Protein AF-A0A3M7GPZ9-F1 (afdb_monomer_lite)

Radius of gyration: 35.63 Å; chains: 1; bounding box: 73×108×66 Å

Organism: Hortaea werneckii (NCBI:txid91943)

Structure (mmCIF, N/CA/C/O backbone):
data_AF-A0A3M7GPZ9-F1
#
_entry.id   AF-A0A3M7GPZ9-F1
#
loop_
_atom_site.group_PDB
_atom_site.id
_atom_site.type_symbol
_atom_site.label_atom_id
_atom_site.label_alt_id
_atom_site.label_comp_id
_atom_site.label_asym_id
_atom_site.label_entity_id
_atom_site.label_seq_id
_atom_site.pdbx_PDB_ins_code
_atom_site.Cartn_x
_atom_site.Cartn_y
_atom_site.Cartn_z
_atom_site.occupancy
_atom_site.B_iso_or_equiv
_atom_site.auth_seq_id
_atom_site.auth_comp_id
_atom_site.auth_asym_id
_atom_site.auth_atom_id
_atom_site.pdbx_PDB_model_num
ATOM 1 N N . MET A 1 1 ? 39.546 91.205 -29.212 1.00 40.09 1 MET A N 1
ATOM 2 C CA . MET A 1 1 ? 39.670 90.979 -27.757 1.00 40.09 1 MET A CA 1
ATOM 3 C C . MET A 1 1 ? 39.085 89.599 -27.458 1.00 40.09 1 MET A C 1
ATOM 5 O O . MET A 1 1 ? 37.918 89.381 -27.736 1.00 40.09 1 MET A O 1
ATOM 9 N N . PHE A 1 2 ? 39.930 88.638 -27.075 1.00 45.97 2 PHE A N 1
ATOM 10 C CA . PHE A 1 2 ? 39.598 87.232 -26.750 1.00 45.97 2 PHE A CA 1
ATOM 11 C C . PHE A 1 2 ? 38.843 87.147 -25.393 1.00 45.97 2 PHE A C 1
ATOM 13 O O . PHE A 1 2 ? 39.008 88.087 -24.617 1.00 45.97 2 PHE A O 1
ATOM 20 N N . PRO A 1 3 ? 38.063 86.081 -25.060 1.00 50.47 3 PRO A N 1
ATOM 21 C CA . PRO A 1 3 ? 38.615 84.722 -24.970 1.00 50.47 3 PRO A CA 1
ATOM 22 C C . PRO A 1 3 ? 37.722 83.524 -25.366 1.00 50.47 3 PRO A C 1
ATOM 24 O O . PRO A 1 3 ? 36.614 83.318 -24.889 1.00 50.47 3 PRO A O 1
ATOM 27 N N . LYS A 1 4 ? 38.318 82.670 -26.208 1.00 51.00 4 LYS A N 1
ATOM 28 C CA . LYS A 1 4 ? 38.572 81.228 -26.011 1.00 51.00 4 LYS A CA 1
ATOM 29 C C . LYS A 1 4 ? 37.648 80.500 -25.012 1.00 51.00 4 LYS A C 1
ATOM 31 O O . LYS A 1 4 ? 37.929 80.451 -23.817 1.00 51.00 4 LYS A O 1
ATOM 36 N N . GLN A 1 5 ? 36.594 79.861 -25.522 1.00 53.72 5 GLN A N 1
ATOM 37 C CA . GLN A 1 5 ? 35.804 78.884 -24.765 1.00 53.72 5 GLN A CA 1
ATOM 38 C C . GLN A 1 5 ? 36.574 77.553 -24.674 1.00 53.72 5 GLN A C 1
ATOM 40 O O . GLN A 1 5 ? 37.075 77.043 -25.676 1.00 53.72 5 GLN A O 1
ATOM 45 N N . ARG A 1 6 ? 36.718 77.019 -23.455 1.00 49.41 6 ARG A N 1
ATOM 46 C CA . ARG A 1 6 ? 37.292 75.692 -23.175 1.00 49.41 6 ARG A CA 1
ATOM 47 C C . ARG A 1 6 ? 36.249 74.603 -23.475 1.00 49.41 6 ARG A C 1
ATOM 49 O O . ARG A 1 6 ? 35.090 74.816 -23.130 1.00 49.41 6 ARG A O 1
ATOM 56 N N . PRO A 1 7 ? 36.626 73.439 -24.034 1.00 55.28 7 PRO A N 1
ATOM 57 C CA . PRO A 1 7 ? 35.716 72.302 -24.127 1.00 55.28 7 PRO A CA 1
ATOM 58 C C . PRO A 1 7 ? 35.449 71.715 -22.731 1.00 55.28 7 PRO A C 1
ATOM 60 O O . PRO A 1 7 ? 36.373 71.482 -21.951 1.00 55.28 7 PRO A O 1
ATOM 63 N N . THR A 1 8 ? 34.175 71.501 -22.410 1.00 59.84 8 THR A N 1
ATOM 64 C CA . THR A 1 8 ? 33.705 70.793 -21.212 1.00 59.84 8 THR A CA 1
ATOM 65 C C . THR A 1 8 ? 33.902 69.275 -21.350 1.00 59.84 8 THR A C 1
ATOM 67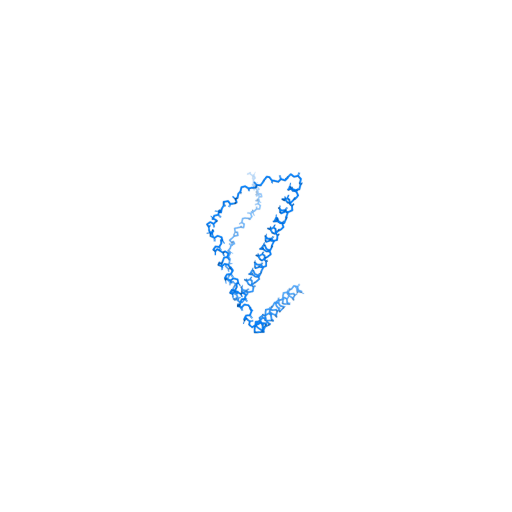 O O . THR A 1 8 ? 33.761 68.752 -22.457 1.00 59.84 8 THR A O 1
ATOM 70 N N . PRO A 1 9 ? 34.192 68.543 -20.257 1.00 50.97 9 PRO A N 1
ATOM 71 C CA . PRO A 1 9 ? 34.356 67.091 -20.291 1.00 50.97 9 PRO A CA 1
ATOM 72 C C . PRO A 1 9 ? 33.013 66.372 -20.500 1.00 50.97 9 PRO A C 1
ATOM 74 O O . PRO A 1 9 ? 32.030 66.661 -19.820 1.00 50.97 9 PRO A O 1
ATOM 77 N N . GLN A 1 10 ? 32.982 65.423 -21.440 1.00 62.56 10 GLN A N 1
ATOM 78 C CA . GLN A 1 10 ? 31.876 64.480 -21.627 1.00 62.56 10 GLN A CA 1
ATOM 79 C C . GLN A 1 10 ? 31.902 63.422 -20.507 1.00 62.56 10 GLN A C 1
ATOM 81 O O . GLN A 1 10 ? 32.976 62.879 -20.234 1.00 62.56 10 GLN A O 1
ATOM 86 N N . PRO A 1 11 ? 30.769 63.084 -19.867 1.00 60.34 11 PRO A N 1
ATOM 87 C CA . PRO A 1 11 ? 30.678 61.885 -19.040 1.00 60.34 11 PRO A CA 1
ATOM 88 C C . PRO A 1 11 ? 30.650 60.622 -19.928 1.00 60.34 11 PRO A C 1
ATOM 90 O O . PRO A 1 11 ? 30.106 60.669 -21.034 1.00 60.34 11 PRO A O 1
ATOM 93 N N . PRO A 1 12 ? 31.228 59.491 -19.479 1.00 54.16 12 PRO A N 1
ATOM 94 C CA . PRO A 1 12 ? 31.288 58.263 -20.264 1.00 54.16 12 PRO A CA 1
ATOM 95 C C . PRO A 1 12 ? 29.884 57.739 -20.580 1.00 54.16 12 PRO A C 1
ATOM 97 O O . PRO A 1 12 ? 29.020 57.660 -19.704 1.00 54.16 12 PRO A O 1
ATOM 100 N N . ALA A 1 13 ? 29.681 57.365 -21.845 1.00 46.31 13 ALA A N 1
ATOM 101 C CA . ALA A 1 13 ? 28.490 56.688 -22.328 1.00 46.31 13 ALA A CA 1
ATOM 102 C C . ALA A 1 13 ? 28.263 55.404 -21.515 1.00 46.31 13 ALA A C 1
ATOM 104 O O . ALA A 1 13 ? 28.964 54.406 -21.681 1.00 46.31 13 ALA A O 1
ATOM 105 N N . MET A 1 14 ? 27.287 55.447 -20.612 1.00 40.97 14 MET A N 1
ATOM 106 C CA . MET A 1 14 ? 26.751 54.264 -19.951 1.00 40.97 14 MET A CA 1
ATOM 107 C C . MET A 1 14 ? 26.139 53.368 -21.027 1.00 40.97 14 MET A C 1
ATOM 109 O O . MET A 1 14 ? 25.143 53.719 -21.661 1.00 40.97 14 MET A O 1
ATOM 113 N N . GLY A 1 15 ? 26.790 52.229 -21.256 1.00 48.34 15 GLY A N 1
ATOM 114 C CA . GLY A 1 15 ? 26.357 51.208 -22.190 1.00 48.34 15 GLY A CA 1
ATOM 115 C C . GLY A 1 15 ? 24.982 50.668 -21.819 1.00 48.34 15 GLY A C 1
ATOM 116 O O . GLY A 1 15 ? 24.824 49.966 -20.825 1.00 48.34 15 GLY A O 1
ATOM 117 N N . PHE A 1 16 ? 23.999 50.936 -22.673 1.00 38.78 16 PHE A N 1
ATOM 118 C CA . PHE A 1 16 ? 22.821 50.090 -22.783 1.00 38.78 16 PHE A CA 1
ATOM 119 C C . PHE A 1 16 ? 23.147 48.976 -23.773 1.00 38.78 16 PHE A C 1
ATOM 121 O O . PHE A 1 16 ? 22.951 49.093 -24.980 1.00 38.78 16 PHE A O 1
ATOM 128 N N . THR A 1 17 ? 23.692 47.886 -23.236 1.00 50.44 17 THR A N 1
ATOM 129 C CA . THR A 1 17 ? 23.703 46.588 -23.906 1.00 50.44 17 THR A CA 1
ATOM 130 C C . THR A 1 17 ? 22.251 46.154 -24.091 1.00 50.44 17 THR A C 1
ATOM 132 O O . THR A 1 17 ? 21.598 45.642 -23.184 1.00 50.44 17 THR A O 1
ATOM 135 N N . THR A 1 18 ? 21.686 46.428 -25.265 1.00 46.38 18 THR A N 1
ATOM 136 C CA . THR A 1 18 ? 20.465 45.751 -25.696 1.00 46.38 18 THR A CA 1
ATOM 137 C C . THR A 1 18 ? 20.886 44.352 -26.119 1.00 46.38 18 THR A C 1
ATOM 139 O O . THR A 1 18 ? 21.160 44.081 -27.285 1.00 46.38 18 THR A O 1
ATOM 142 N N . GLY A 1 19 ? 21.023 43.471 -25.130 1.00 40.66 19 GLY A N 1
ATOM 143 C CA . GLY A 1 19 ? 21.140 42.044 -25.360 1.00 40.66 19 GLY A CA 1
ATOM 144 C C . GLY A 1 19 ? 19.857 41.560 -26.020 1.00 40.66 19 GLY A C 1
ATOM 145 O O . GLY A 1 19 ? 18.887 41.239 -25.340 1.00 40.66 19 GLY A O 1
ATOM 146 N N . LEU A 1 20 ? 19.856 41.484 -27.351 1.00 42.25 20 LEU A N 1
ATOM 147 C CA . LEU A 1 20 ? 19.036 40.514 -28.062 1.00 42.25 20 LEU A CA 1
ATOM 148 C C . LEU A 1 20 ? 19.572 39.132 -27.680 1.00 42.25 20 LEU A C 1
ATOM 150 O O . LEU A 1 20 ? 20.373 38.525 -28.386 1.00 42.25 20 LEU A O 1
ATOM 154 N N . VAL A 1 21 ? 19.150 38.654 -26.509 1.00 43.22 21 VAL A N 1
ATOM 155 C CA . VAL A 1 21 ? 19.202 37.237 -26.174 1.00 43.22 21 VAL A CA 1
ATOM 156 C C . VAL A 1 21 ? 18.194 36.577 -27.098 1.00 43.22 21 VAL A C 1
ATOM 158 O O . VAL A 1 21 ? 16.999 36.528 -26.830 1.00 43.22 21 VAL A O 1
ATOM 161 N N . CYS A 1 22 ? 18.694 36.134 -28.242 1.00 39.38 22 CYS A N 1
ATOM 162 C CA . CYS A 1 22 ? 18.067 35.097 -29.028 1.00 39.38 22 CYS A CA 1
ATOM 163 C C . CYS A 1 22 ? 18.096 33.836 -28.146 1.00 39.38 22 CYS A C 1
ATOM 165 O O . CYS A 1 22 ? 19.198 33.361 -27.853 1.00 39.38 22 CYS A O 1
ATOM 167 N N . PRO A 1 23 ? 16.971 33.268 -27.672 1.00 47.84 23 PRO A N 1
ATOM 168 C CA . PRO A 1 23 ? 17.003 31.881 -27.261 1.00 47.84 23 PRO A CA 1
ATOM 169 C C . PRO A 1 23 ? 17.108 31.078 -28.555 1.00 47.84 23 PRO A C 1
ATOM 171 O O . PRO A 1 23 ? 16.106 30.727 -29.180 1.00 47.84 23 PRO A O 1
ATOM 174 N N . THR A 1 24 ? 18.345 30.845 -28.992 1.00 48.28 24 THR A N 1
ATOM 175 C CA . THR A 1 24 ? 18.655 29.829 -29.987 1.00 48.28 24 THR A CA 1
ATOM 176 C C . THR A 1 24 ? 17.990 28.556 -29.502 1.00 48.28 24 THR A C 1
ATOM 178 O O . THR A 1 24 ? 18.307 28.031 -28.432 1.00 48.28 24 THR A O 1
ATOM 181 N N . GLN A 1 25 ? 16.990 28.134 -30.264 1.00 45.06 25 GLN A N 1
ATOM 182 C CA . GLN A 1 25 ? 16.262 26.904 -30.053 1.00 45.06 25 GLN A CA 1
ATOM 183 C C . GLN A 1 25 ? 17.275 25.787 -29.820 1.00 45.06 25 GLN A C 1
ATOM 185 O O . GLN A 1 25 ? 18.133 25.530 -30.667 1.00 45.06 25 GLN A O 1
ATOM 190 N N . TYR A 1 26 ? 17.168 25.130 -28.666 1.00 44.12 26 TYR A N 1
ATOM 191 C CA . TYR A 1 26 ? 17.891 23.908 -28.353 1.00 44.12 26 TYR A CA 1
ATOM 192 C C . TYR A 1 26 ? 17.326 22.791 -29.239 1.00 44.12 26 TYR A C 1
ATOM 194 O O . TYR A 1 26 ? 16.558 21.939 -28.809 1.00 44.12 26 TYR A O 1
ATOM 202 N N . THR A 1 27 ? 17.674 22.826 -30.522 1.00 51.69 27 THR A N 1
ATOM 203 C CA . THR A 1 27 ? 17.480 21.728 -31.471 1.00 51.69 27 THR A CA 1
ATOM 204 C C . THR A 1 27 ? 18.706 20.822 -31.400 1.00 51.69 27 THR A C 1
ATOM 206 O O . THR A 1 27 ? 19.373 20.521 -32.380 1.00 51.69 27 THR A O 1
ATOM 209 N N . GLY A 1 28 ? 19.030 20.392 -30.180 1.00 41.50 28 GLY A N 1
ATOM 210 C CA . GLY A 1 28 ? 19.953 19.295 -29.956 1.00 41.50 28 GLY A CA 1
ATOM 211 C C . GLY A 1 28 ? 19.178 18.003 -30.128 1.00 41.50 28 GLY A C 1
ATOM 212 O O . GLY A 1 28 ? 18.438 17.614 -29.231 1.00 41.50 28 GLY A O 1
ATOM 213 N N . SER A 1 29 ? 19.327 17.376 -31.294 1.00 51.06 29 SER A N 1
ATOM 214 C CA . SER A 1 29 ? 18.906 16.009 -31.605 1.00 51.06 29 SER A CA 1
ATOM 215 C C . SER A 1 29 ? 19.358 15.045 -30.500 1.00 51.06 29 SER A C 1
ATOM 217 O O . SER A 1 29 ? 20.445 14.465 -30.559 1.00 51.06 29 SER A O 1
ATOM 219 N N . THR A 1 30 ? 18.537 14.866 -29.467 1.00 47.28 30 THR A N 1
ATOM 220 C CA . THR A 1 30 ? 18.769 13.850 -28.451 1.00 47.28 30 THR A CA 1
ATOM 221 C C . THR A 1 30 ? 18.225 12.539 -28.980 1.00 47.28 30 THR A C 1
ATOM 223 O O . THR A 1 30 ? 17.026 12.294 -29.070 1.00 47.28 30 THR A O 1
ATOM 226 N N . HIS A 1 31 ? 19.177 11.702 -29.375 1.00 50.31 31 HIS A N 1
ATOM 227 C CA . HIS A 1 31 ? 19.113 10.251 -29.360 1.00 50.31 31 HIS A CA 1
ATOM 228 C C . HIS A 1 31 ? 17.945 9.753 -28.481 1.00 50.31 31 HIS A C 1
ATOM 230 O O . HIS A 1 31 ? 18.011 9.799 -27.250 1.00 50.31 31 HIS A O 1
ATOM 236 N N . THR A 1 32 ? 16.870 9.287 -29.120 1.00 54.62 32 THR A N 1
ATOM 237 C CA . THR A 1 32 ? 15.607 8.818 -28.510 1.00 54.62 32 THR A CA 1
ATOM 238 C C . THR A 1 32 ? 15.803 7.791 -27.386 1.00 54.62 32 THR A C 1
ATOM 240 O O . THR A 1 32 ? 14.954 7.640 -26.511 1.00 54.62 32 THR A O 1
ATOM 243 N N . ASN A 1 33 ? 16.967 7.143 -27.344 1.00 52.72 33 ASN A N 1
ATOM 244 C CA . ASN A 1 33 ? 17.375 6.203 -26.304 1.00 52.72 33 ASN A CA 1
ATOM 245 C C . ASN A 1 33 ? 17.576 6.839 -24.909 1.00 52.72 33 ASN A C 1
ATOM 247 O O . ASN A 1 33 ? 17.416 6.151 -23.904 1.00 52.72 33 ASN A O 1
ATOM 251 N N . GLY A 1 34 ? 17.909 8.134 -24.813 1.00 53.06 34 GLY A N 1
ATOM 252 C CA . GLY A 1 34 ? 18.130 8.809 -23.522 1.00 53.06 34 GLY A CA 1
ATOM 253 C C . GLY A 1 34 ? 16.839 9.102 -22.747 1.00 53.06 34 GLY A C 1
ATOM 254 O O . GLY A 1 34 ? 16.818 9.017 -21.519 1.00 53.06 34 GLY A O 1
ATOM 255 N N . ALA A 1 35 ? 15.745 9.379 -23.462 1.00 57.66 35 ALA A N 1
ATOM 256 C CA . ALA A 1 35 ? 14.445 9.668 -22.859 1.00 57.66 35 ALA A CA 1
ATOM 257 C C . ALA A 1 35 ? 13.854 8.441 -22.144 1.00 57.66 35 ALA A C 1
ATOM 259 O O . ALA A 1 35 ? 13.270 8.572 -21.073 1.00 57.66 35 ALA A O 1
ATOM 260 N N . ILE A 1 36 ? 14.066 7.233 -22.679 1.00 59.59 36 ILE A N 1
ATOM 261 C CA . ILE A 1 36 ? 13.553 5.989 -22.081 1.00 59.59 36 ILE A CA 1
ATOM 262 C C . ILE A 1 36 ? 14.198 5.720 -20.710 1.00 59.59 36 ILE A C 1
ATOM 264 O O . ILE A 1 36 ? 13.502 5.319 -19.780 1.00 59.59 36 ILE A O 1
ATOM 268 N N . ILE A 1 37 ? 15.498 5.995 -20.539 1.00 61.75 37 ILE A N 1
ATOM 269 C CA . ILE A 1 37 ? 16.201 5.795 -19.256 1.00 61.75 37 ILE A CA 1
ATOM 270 C C . ILE A 1 37 ? 15.712 6.800 -18.200 1.00 61.75 37 ILE A C 1
ATOM 272 O O . ILE A 1 37 ? 15.499 6.433 -17.045 1.00 61.75 37 ILE A O 1
ATOM 276 N N . GLN A 1 38 ? 15.473 8.055 -18.591 1.00 65.56 38 GLN A N 1
ATOM 277 C CA . GLN A 1 38 ? 14.958 9.086 -17.682 1.00 65.56 38 GLN A CA 1
ATOM 278 C C . GLN A 1 38 ? 13.511 8.804 -17.252 1.00 65.56 38 GLN A C 1
ATOM 280 O O . GLN A 1 38 ? 13.178 8.909 -16.071 1.00 65.56 38 GLN A O 1
ATOM 285 N N . LEU A 1 39 ? 12.666 8.367 -18.189 1.00 77.44 39 LEU A N 1
ATOM 286 C CA . LEU A 1 39 ? 11.294 7.948 -17.896 1.00 77.44 39 LEU A CA 1
ATOM 287 C C . LEU A 1 39 ? 11.257 6.659 -17.051 1.00 77.44 39 LEU A C 1
ATOM 289 O O . LEU A 1 39 ? 10.418 6.527 -16.158 1.00 77.44 39 LEU A O 1
ATOM 293 N N . GLY A 1 40 ? 12.198 5.734 -17.261 1.00 79.19 40 GLY A N 1
ATOM 294 C CA . GLY A 1 40 ? 12.360 4.530 -16.439 1.00 79.19 40 GLY A CA 1
ATOM 295 C C . GLY A 1 40 ? 12.723 4.841 -14.982 1.00 79.19 40 GLY A C 1
ATOM 296 O O . GLY A 1 40 ? 12.123 4.294 -14.059 1.00 79.19 40 GLY A O 1
ATOM 297 N N . GLY A 1 41 ? 13.647 5.780 -14.752 1.00 84.50 41 GLY A N 1
ATOM 298 C CA . GLY A 1 41 ? 14.006 6.223 -13.400 1.00 84.50 41 GLY A CA 1
ATOM 299 C C . GLY A 1 41 ? 12.852 6.918 -12.667 1.00 84.50 41 GLY A C 1
ATOM 300 O O . GLY A 1 41 ? 12.612 6.659 -11.484 1.00 84.50 41 GLY A O 1
ATOM 301 N N . PHE A 1 42 ? 12.087 7.754 -13.376 1.00 85.88 42 PHE A N 1
ATOM 302 C CA . PHE A 1 42 ? 10.924 8.446 -12.815 1.00 85.88 42 PHE A CA 1
ATOM 303 C C . PHE A 1 42 ? 9.784 7.484 -12.450 1.00 85.88 42 PHE A C 1
ATOM 305 O O . PHE A 1 42 ? 9.196 7.596 -11.375 1.00 85.88 42 PHE A O 1
ATOM 312 N N . THR A 1 43 ? 9.481 6.509 -13.310 1.00 88.00 43 THR A N 1
ATOM 313 C CA . THR A 1 43 ? 8.434 5.509 -13.036 1.00 88.00 43 THR A CA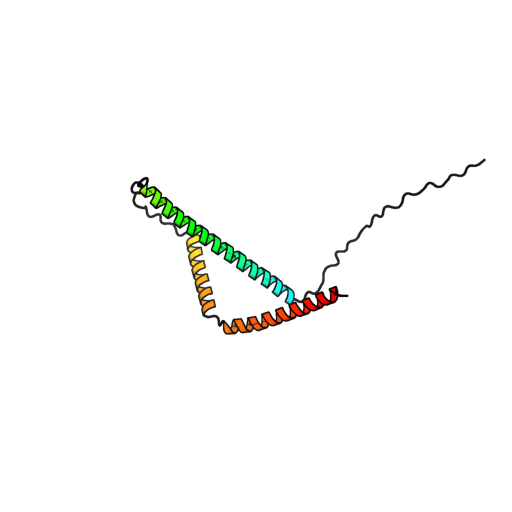 1
ATOM 314 C C . THR A 1 43 ? 8.808 4.587 -11.876 1.00 88.00 43 THR A C 1
ATOM 316 O O . THR A 1 43 ? 7.965 4.336 -11.017 1.00 88.00 43 THR A O 1
ATOM 319 N N . LEU A 1 44 ? 10.071 4.154 -11.778 1.00 79.94 44 LEU A N 1
ATOM 320 C CA . LEU A 1 44 ? 10.550 3.332 -10.662 1.00 79.94 44 LEU A CA 1
ATOM 321 C C . LEU A 1 44 ? 10.480 4.076 -9.321 1.00 79.94 44 LEU A C 1
ATOM 323 O O . LEU A 1 44 ? 9.966 3.543 -8.340 1.00 79.94 44 LEU A O 1
ATOM 327 N N . THR A 1 45 ? 10.968 5.316 -9.271 1.00 89.06 45 THR A N 1
ATOM 328 C CA . THR A 1 45 ? 10.915 6.127 -8.045 1.00 89.06 45 THR A CA 1
ATOM 329 C C . THR A 1 45 ? 9.476 6.455 -7.652 1.00 89.06 45 THR A C 1
ATOM 331 O O . THR A 1 45 ? 9.122 6.315 -6.482 1.00 89.06 45 THR A O 1
ATOM 334 N N . SER A 1 46 ? 8.617 6.777 -8.623 1.00 81.56 46 SER A N 1
ATOM 335 C CA . SER A 1 46 ? 7.180 6.972 -8.392 1.00 81.56 46 SER A CA 1
ATOM 336 C C . SER A 1 46 ? 6.516 5.712 -7.831 1.00 81.56 46 SER A C 1
ATOM 338 O O . SER A 1 46 ? 5.754 5.806 -6.871 1.00 81.56 46 SER A O 1
ATOM 340 N N . ALA A 1 47 ? 6.842 4.529 -8.364 1.00 84.38 47 ALA A N 1
ATOM 341 C CA . ALA A 1 47 ? 6.323 3.257 -7.868 1.00 84.38 47 ALA A CA 1
ATOM 342 C C . ALA A 1 47 ? 6.765 2.977 -6.423 1.00 84.38 47 ALA A C 1
ATOM 344 O O . ALA A 1 47 ? 5.940 2.587 -5.601 1.00 84.38 47 ALA A O 1
ATOM 345 N N . ILE A 1 48 ? 8.036 3.225 -6.086 1.00 90.56 48 ILE A N 1
ATOM 346 C CA . ILE A 1 48 ? 8.559 3.043 -4.722 1.00 90.56 48 ILE A CA 1
ATOM 347 C C . ILE A 1 48 ? 7.870 3.994 -3.737 1.00 90.56 48 ILE A C 1
ATOM 349 O O . ILE A 1 48 ? 7.429 3.559 -2.672 1.00 90.56 48 ILE A O 1
ATOM 353 N N . VAL A 1 49 ? 7.747 5.280 -4.081 1.00 90.31 49 VAL A N 1
ATOM 354 C CA . VAL A 1 49 ? 7.074 6.278 -3.232 1.00 90.31 49 VAL A CA 1
ATOM 355 C C . VAL A 1 49 ? 5.611 5.900 -3.021 1.00 90.31 49 VAL A C 1
ATOM 357 O O . VAL A 1 49 ? 5.131 5.905 -1.887 1.00 90.31 49 VAL A O 1
ATOM 360 N N . TYR A 1 50 ? 4.926 5.518 -4.098 1.00 89.69 50 TYR A N 1
ATOM 361 C CA . TYR A 1 50 ? 3.543 5.068 -4.047 1.00 89.69 50 TYR A CA 1
ATOM 362 C C . TYR A 1 50 ? 3.375 3.857 -3.121 1.00 89.69 50 TYR A C 1
ATOM 364 O O . TYR A 1 50 ? 2.533 3.872 -2.222 1.00 89.69 50 TYR A O 1
ATOM 372 N N . PHE A 1 51 ? 4.223 2.838 -3.279 1.00 86.81 51 PHE A N 1
ATOM 373 C CA . PHE A 1 51 ? 4.149 1.620 -2.474 1.00 86.81 51 PHE A CA 1
ATOM 374 C C . PHE A 1 51 ? 4.470 1.881 -0.997 1.00 86.81 51 PHE A C 1
ATOM 376 O O . PHE A 1 51 ? 3.813 1.345 -0.106 1.00 86.81 51 PHE A O 1
ATOM 383 N N . SER A 1 52 ? 5.454 2.743 -0.729 1.00 85.38 52 SER A N 1
ATOM 384 C CA . SER A 1 52 ? 5.822 3.155 0.627 1.00 85.38 52 SER A CA 1
ATOM 385 C C . SER A 1 52 ? 4.662 3.860 1.335 1.00 85.38 52 SER A C 1
ATOM 387 O O . SER A 1 52 ? 4.328 3.526 2.476 1.00 85.38 52 SER A O 1
ATOM 389 N N . LEU A 1 53 ? 3.993 4.787 0.642 1.00 85.00 53 LEU A N 1
ATOM 390 C CA . LEU A 1 53 ? 2.848 5.508 1.190 1.00 85.00 53 LEU A CA 1
ATOM 391 C C . LEU A 1 53 ? 1.680 4.561 1.500 1.00 85.00 53 LEU A C 1
ATOM 393 O O . LEU A 1 53 ? 1.104 4.619 2.588 1.00 85.00 53 LEU A O 1
ATOM 397 N N . GLU A 1 54 ? 1.367 3.650 0.581 1.00 84.81 54 GLU A N 1
ATOM 398 C CA . GLU A 1 54 ? 0.298 2.663 0.752 1.00 84.81 54 GLU A CA 1
ATOM 399 C C . GLU A 1 54 ? 0.564 1.726 1.943 1.00 84.81 54 GLU A C 1
ATOM 401 O O . GLU A 1 54 ? -0.311 1.496 2.778 1.00 84.81 54 GLU A O 1
ATOM 406 N N . LEU A 1 55 ? 1.794 1.231 2.102 1.00 85.31 55 LEU A N 1
ATOM 407 C CA . LEU A 1 55 ? 2.154 0.416 3.266 1.00 85.31 55 LEU A CA 1
ATOM 408 C C . LEU A 1 55 ? 2.045 1.205 4.576 1.00 85.31 55 LEU A C 1
ATOM 410 O O . LEU A 1 55 ? 1.559 0.682 5.584 1.00 85.31 55 LEU A O 1
ATOM 414 N N . HIS A 1 56 ? 2.468 2.471 4.572 1.00 82.62 56 HIS A N 1
ATOM 415 C CA . HIS A 1 56 ? 2.420 3.309 5.764 1.00 82.62 56 HIS A CA 1
ATOM 416 C C . HIS A 1 56 ? 0.981 3.591 6.215 1.00 82.62 56 HIS A C 1
ATOM 418 O O . HIS A 1 56 ? 0.688 3.536 7.413 1.00 82.62 56 HIS A O 1
ATOM 424 N N . THR A 1 57 ? 0.064 3.847 5.276 1.00 83.56 57 THR A N 1
ATOM 425 C CA . THR A 1 57 ? -1.354 4.079 5.597 1.00 83.56 57 THR A CA 1
ATOM 426 C C . THR A 1 57 ? -2.002 2.834 6.194 1.00 83.56 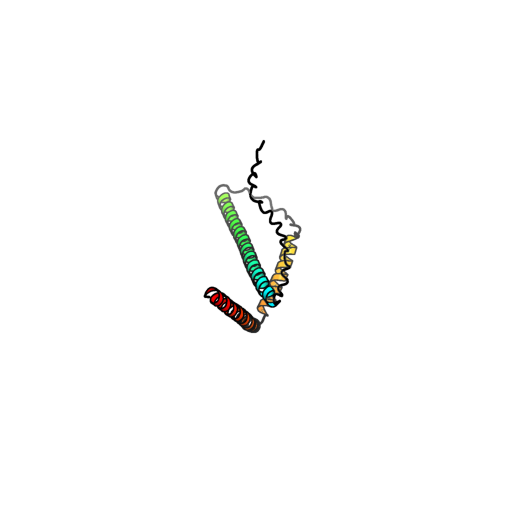57 THR A C 1
ATOM 428 O O . THR A 1 57 ? -2.636 2.929 7.250 1.00 83.56 57 THR A O 1
ATOM 431 N N . ARG A 1 58 ? -1.761 1.653 5.608 1.00 77.19 58 ARG A N 1
ATOM 432 C CA . ARG A 1 58 ? -2.243 0.371 6.148 1.00 77.19 58 ARG A CA 1
ATOM 433 C C . ARG A 1 58 ? -1.751 0.142 7.574 1.00 77.19 58 ARG A C 1
ATOM 435 O O . ARG A 1 58 ? -2.549 -0.180 8.454 1.00 77.19 58 ARG A O 1
ATOM 442 N N . ASN A 1 59 ? -0.465 0.378 7.834 1.00 80.00 59 ASN A N 1
ATOM 443 C CA . ASN A 1 59 ? 0.109 0.172 9.163 1.00 80.00 59 ASN A CA 1
ATOM 444 C C . ASN A 1 59 ? -0.518 1.105 10.220 1.00 80.00 59 ASN A C 1
ATOM 446 O O . ASN A 1 59 ? -0.852 0.660 11.319 1.00 80.00 59 ASN A O 1
ATOM 450 N N . ARG A 1 60 ? -0.770 2.380 9.879 1.00 83.56 60 ARG A N 1
ATOM 451 C CA . ARG A 1 60 ? -1.448 3.320 10.793 1.00 83.56 60 ARG A CA 1
ATOM 452 C C . ARG A 1 60 ? -2.886 2.911 11.107 1.00 83.56 60 ARG A C 1
ATOM 454 O O . ARG A 1 60 ? -3.313 3.039 12.254 1.00 83.56 60 ARG A O 1
ATOM 461 N N . VAL A 1 61 ? -3.626 2.401 10.123 1.00 88.19 61 VAL A N 1
ATOM 462 C CA . VAL A 1 61 ? -5.004 1.925 10.329 1.00 88.19 61 VAL A CA 1
ATOM 463 C C . VAL A 1 61 ? -5.029 0.722 11.273 1.00 88.19 61 VAL A C 1
ATOM 465 O O . VAL A 1 61 ? -5.824 0.701 12.216 1.00 88.19 61 VAL A O 1
ATOM 468 N N . HIS A 1 62 ? -4.122 -0.239 11.081 1.00 83.81 62 HIS A N 1
ATOM 469 C CA . HIS A 1 62 ? -4.011 -1.405 11.958 1.00 83.81 62 HIS A CA 1
ATOM 470 C C . HIS A 1 62 ? -3.689 -1.012 13.401 1.00 83.81 62 HIS A C 1
ATOM 472 O O . HIS A 1 62 ? -4.404 -1.418 14.320 1.00 83.81 62 HIS A O 1
ATOM 478 N N . GLN A 1 63 ? -2.684 -0.161 13.608 1.00 88.50 63 GLN A N 1
ATOM 479 C CA . GLN A 1 63 ? -2.313 0.308 14.946 1.00 88.50 63 GLN A CA 1
ATOM 480 C C . GLN A 1 63 ? -3.465 1.050 15.637 1.00 88.50 63 GLN A C 1
ATOM 482 O O . GLN A 1 63 ? -3.759 0.791 16.803 1.00 88.50 63 GLN A O 1
ATOM 487 N N . ALA A 1 64 ? -4.183 1.912 14.911 1.00 88.19 64 ALA A N 1
ATOM 488 C CA . ALA A 1 64 ? -5.335 2.624 15.456 1.00 88.19 64 ALA A CA 1
ATOM 489 C C . ALA A 1 64 ? -6.489 1.683 15.843 1.00 88.19 64 ALA A C 1
ATOM 491 O O . ALA A 1 64 ? -7.209 1.958 16.805 1.00 88.19 64 ALA A O 1
ATOM 492 N N . SER A 1 65 ? -6.684 0.584 15.107 1.00 88.94 65 SER A N 1
ATOM 493 C CA . SER A 1 65 ? -7.707 -0.414 15.442 1.00 88.94 65 SER A CA 1
ATOM 494 C C . SER A 1 65 ? -7.378 -1.156 16.741 1.00 88.94 65 SER A C 1
ATOM 496 O O . SER A 1 65 ? -8.238 -1.246 17.616 1.00 88.94 65 SER A O 1
ATOM 498 N N . LEU A 1 66 ? -6.118 -1.568 16.921 1.00 91.38 66 LEU A N 1
ATOM 499 C CA . LEU A 1 66 ? -5.657 -2.255 18.129 1.00 91.38 66 LEU A CA 1
ATOM 500 C C . LEU A 1 66 ? -5.737 -1.347 19.360 1.00 91.38 66 LEU A C 1
ATOM 502 O O . LEU A 1 66 ? -6.258 -1.761 20.393 1.00 91.38 66 LEU A O 1
ATOM 506 N N . LEU A 1 67 ? -5.303 -0.088 19.236 1.00 92.06 67 LEU A N 1
ATOM 507 C CA . LEU A 1 67 ? -5.403 0.890 20.323 1.00 92.06 67 LEU A CA 1
ATOM 508 C C . LEU A 1 67 ? -6.860 1.148 20.726 1.00 92.06 67 LEU A C 1
ATOM 510 O O . LEU A 1 67 ? -7.155 1.230 21.915 1.00 92.06 67 LEU A O 1
ATOM 514 N N . ARG A 1 68 ? -7.792 1.226 19.764 1.00 90.25 68 ARG A N 1
ATOM 515 C CA . ARG A 1 68 ? -9.226 1.353 20.071 1.00 90.25 68 ARG A CA 1
ATOM 516 C C . ARG A 1 68 ? -9.770 0.121 20.783 1.00 90.25 68 ARG A C 1
ATOM 518 O O . ARG A 1 68 ? -10.523 0.274 21.736 1.00 90.25 68 ARG A O 1
ATOM 525 N N . GLN A 1 69 ? -9.391 -1.081 20.355 1.00 91.88 69 GLN A N 1
ATOM 526 C CA . GLN A 1 69 ? -9.817 -2.318 21.015 1.00 91.88 69 GLN A CA 1
ATOM 527 C C . GLN A 1 69 ? -9.304 -2.387 22.456 1.00 91.88 69 GLN A C 1
ATOM 529 O O . GLN A 1 69 ? -10.076 -2.671 23.368 1.00 91.88 69 GLN A O 1
ATOM 534 N N . GLN A 1 70 ? -8.031 -2.059 22.678 1.00 91.88 70 GLN A N 1
ATOM 535 C CA . GLN A 1 70 ? -7.444 -2.007 24.017 1.00 91.88 70 GLN A CA 1
ATOM 536 C C . GLN A 1 70 ? -8.117 -0.944 24.887 1.00 91.88 70 GLN A C 1
ATOM 538 O O . GLN A 1 70 ? -8.472 -1.226 26.029 1.00 91.88 70 GLN A O 1
ATOM 543 N N . ALA A 1 71 ? -8.359 0.247 24.336 1.00 90.00 71 ALA A N 1
ATOM 544 C CA . ALA A 1 71 ? -9.068 1.309 25.036 1.00 90.00 71 ALA A CA 1
ATOM 545 C C . ALA A 1 71 ? -10.493 0.887 25.423 1.00 90.00 71 ALA A C 1
ATOM 547 O O . ALA A 1 71 ? -10.912 1.157 26.542 1.00 90.00 71 ALA A O 1
ATOM 548 N N . LEU A 1 72 ? -11.216 0.179 24.547 1.00 88.62 72 LEU A N 1
ATOM 549 C CA . LEU A 1 72 ? -12.554 -0.339 24.850 1.00 88.62 72 LEU A CA 1
ATOM 55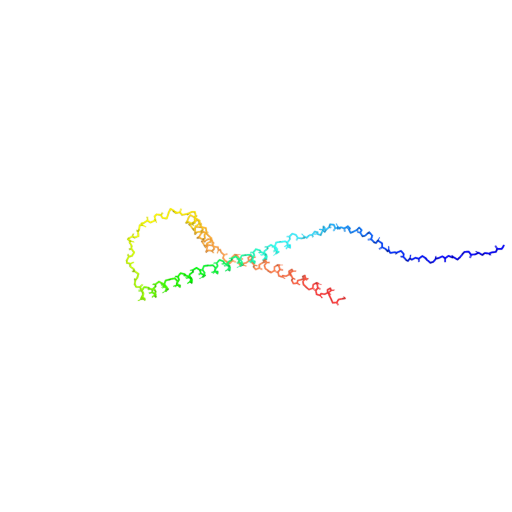0 C C . LEU A 1 72 ? -12.534 -1.396 25.959 1.00 88.62 72 LEU A C 1
ATOM 552 O O . LEU A 1 72 ? -13.388 -1.358 26.839 1.00 88.62 72 LEU A O 1
ATOM 556 N N . ILE A 1 73 ? -11.555 -2.306 25.957 1.00 87.50 73 ILE A N 1
ATOM 557 C CA . ILE A 1 73 ? -11.404 -3.312 27.021 1.00 87.50 73 ILE A CA 1
ATOM 558 C C . ILE A 1 73 ? -11.103 -2.630 28.361 1.00 87.50 73 ILE A C 1
ATOM 560 O O . ILE A 1 73 ? -11.759 -2.925 29.356 1.00 87.50 73 ILE A O 1
ATOM 564 N N . LEU A 1 74 ? -10.153 -1.689 28.387 1.00 87.94 74 LEU A N 1
ATOM 565 C CA . LEU A 1 74 ? -9.812 -0.933 29.597 1.00 87.94 74 LEU A CA 1
ATOM 566 C C . LEU A 1 74 ? -11.003 -0.119 30.106 1.00 87.94 74 LEU A C 1
ATOM 568 O O . LEU A 1 74 ? -11.297 -0.134 31.301 1.00 87.94 74 LEU A O 1
ATOM 572 N N . GLN A 1 75 ? -11.716 0.544 29.196 1.00 87.38 75 GLN A N 1
ATOM 573 C CA . GLN A 1 75 ? -12.907 1.310 29.528 1.00 87.38 75 GLN A CA 1
ATOM 574 C C . GLN A 1 75 ? -13.986 0.412 30.134 1.00 87.38 75 GLN A C 1
ATOM 576 O O . GLN A 1 75 ? -14.556 0.784 31.154 1.00 87.38 75 GLN A O 1
ATOM 581 N N . ASN A 1 76 ? -14.225 -0.769 29.556 1.00 84.56 76 ASN A N 1
ATOM 582 C CA . ASN A 1 76 ? -15.226 -1.713 30.047 1.00 84.56 76 ASN A CA 1
ATOM 583 C C . ASN A 1 76 ? -14.868 -2.306 31.421 1.00 84.56 76 ASN A C 1
ATOM 585 O O . ASN A 1 76 ? -15.760 -2.602 32.208 1.00 84.56 76 ASN A O 1
ATOM 589 N N . THR A 1 77 ? -13.578 -2.456 31.737 1.00 84.62 77 THR A N 1
ATOM 590 C CA . THR A 1 77 ? -13.135 -2.901 33.069 1.00 84.62 77 THR A CA 1
ATOM 591 C C . THR A 1 77 ? -13.360 -1.830 34.138 1.00 84.62 77 THR A C 1
ATOM 593 O O . THR A 1 77 ? -13.760 -2.158 35.251 1.00 84.62 77 THR A O 1
ATOM 596 N N . VAL A 1 78 ? -13.097 -0.555 33.825 1.00 86.62 78 VAL A N 1
ATOM 597 C CA . VAL A 1 78 ? -13.219 0.550 34.796 1.00 86.62 78 VAL A CA 1
ATOM 598 C C . VAL A 1 78 ? -14.671 1.007 34.949 1.00 86.62 78 VAL A C 1
ATOM 600 O O . VAL A 1 78 ? -15.121 1.267 36.060 1.00 86.62 78 VAL A O 1
ATOM 603 N N . ASN A 1 79 ? -15.408 1.107 33.843 1.00 80.50 79 ASN A N 1
ATOM 604 C CA . ASN A 1 79 ? -16.825 1.449 33.813 1.00 80.50 79 ASN A CA 1
ATOM 605 C C . ASN A 1 79 ? -17.528 0.506 32.828 1.00 80.50 79 ASN A C 1
ATOM 607 O O . ASN A 1 79 ? -17.485 0.769 31.620 1.00 80.50 79 ASN A O 1
ATOM 611 N N . PRO A 1 80 ? -18.160 -0.582 33.307 1.00 74.00 80 PRO A N 1
ATOM 612 C CA . PRO A 1 80 ? -18.826 -1.531 32.427 1.00 74.00 80 PRO A CA 1
ATOM 613 C C . PRO A 1 80 ? -19.887 -0.805 31.606 1.00 74.00 80 PRO A C 1
ATOM 615 O O . PRO A 1 80 ? -20.768 -0.130 32.145 1.00 74.00 80 PRO A O 1
ATOM 618 N N . GLN A 1 81 ? -19.765 -0.898 30.284 1.00 66.44 81 GLN A N 1
ATOM 619 C CA . GLN A 1 81 ? -20.676 -0.209 29.382 1.00 66.44 81 GLN A CA 1
ATOM 620 C C . GLN A 1 81 ? -22.048 -0.909 29.453 1.00 66.44 81 GLN A C 1
ATOM 622 O O . GLN A 1 81 ? -22.093 -2.140 29.371 1.00 66.44 81 GLN A O 1
ATOM 627 N N . PRO A 1 82 ? -23.170 -0.179 29.626 1.00 67.25 82 PRO A N 1
ATOM 628 C CA . PRO A 1 82 ? -24.497 -0.787 29.628 1.00 67.25 82 PRO A CA 1
ATOM 629 C C . PRO A 1 82 ? -24.720 -1.563 28.328 1.00 67.25 82 PRO A C 1
ATOM 631 O O . PRO A 1 82 ? -24.289 -1.107 27.266 1.00 67.25 82 PRO A O 1
ATOM 634 N N . ALA A 1 83 ? -25.384 -2.722 28.410 1.00 62.75 83 ALA A N 1
ATOM 635 C CA . ALA A 1 83 ? -25.646 -3.574 27.254 1.00 62.75 83 ALA A CA 1
ATOM 636 C C . ALA A 1 83 ? -26.259 -2.750 26.113 1.00 62.75 83 ALA A C 1
ATOM 638 O O . ALA A 1 83 ? -27.347 -2.184 26.247 1.00 62.75 83 ALA A O 1
ATOM 639 N N . LEU A 1 84 ? -25.520 -2.654 25.007 1.00 64.31 84 LEU A N 1
ATOM 640 C CA . LEU A 1 84 ? -25.976 -1.960 23.813 1.00 64.31 84 LEU A CA 1
ATOM 641 C C . LEU A 1 84 ? -27.260 -2.646 23.316 1.00 64.31 84 LEU A C 1
ATOM 643 O O . LEU A 1 84 ? -27.317 -3.880 23.304 1.00 64.31 84 LEU A O 1
ATOM 647 N N . PRO A 1 85 ? -28.290 -1.883 22.906 1.00 69.31 85 PRO A N 1
ATOM 648 C CA . PRO A 1 85 ? -29.460 -2.463 22.260 1.00 69.31 85 PRO A CA 1
ATOM 649 C C . PRO A 1 85 ? -29.020 -3.296 21.044 1.00 69.31 85 PRO A C 1
ATOM 651 O O . PRO A 1 85 ? -27.984 -2.985 20.442 1.00 69.31 85 PRO A O 1
ATOM 654 N N . PRO A 1 86 ? -29.772 -4.360 20.694 1.00 69.38 86 PRO A N 1
ATOM 655 C CA . PRO A 1 86 ? -29.390 -5.283 19.634 1.00 69.38 86 PRO A CA 1
ATOM 656 C C . PRO A 1 86 ? -29.026 -4.497 18.373 1.00 69.38 86 PRO A C 1
ATOM 658 O O . PRO A 1 86 ? -29.740 -3.545 18.035 1.00 69.38 86 PRO A O 1
ATOM 661 N N . PRO A 1 87 ? -27.910 -4.843 17.704 1.00 62.56 87 PRO A N 1
ATOM 662 C CA . PRO A 1 87 ? -27.464 -4.114 16.535 1.00 62.56 87 PRO A CA 1
ATOM 663 C C . PRO A 1 87 ? -28.581 -4.183 15.500 1.00 62.56 87 PRO A C 1
ATOM 665 O O . PRO A 1 87 ? -28.839 -5.232 14.914 1.00 62.56 87 PRO A O 1
ATOM 668 N N . VAL A 1 88 ? -29.264 -3.058 15.286 1.00 63.22 88 VAL A N 1
ATOM 669 C CA . VAL A 1 88 ? -30.077 -2.873 14.090 1.00 63.22 88 VAL A CA 1
ATOM 670 C C . VAL A 1 88 ? -29.128 -3.139 12.940 1.00 63.22 88 VAL A C 1
ATOM 672 O O . VAL A 1 88 ? -28.086 -2.483 12.846 1.00 63.22 88 VAL A O 1
ATOM 675 N N . SER A 1 89 ? -29.444 -4.147 12.129 1.00 56.28 89 SER A N 1
ATOM 676 C CA . SER A 1 89 ? -28.717 -4.461 10.912 1.00 56.28 89 SER A CA 1
ATOM 677 C C . SER A 1 89 ? -28.727 -3.209 10.048 1.00 56.28 89 SER A C 1
ATOM 679 O O . SER A 1 89 ? -29.656 -2.957 9.282 1.00 56.28 89 SER A O 1
ATOM 681 N N . ARG A 1 90 ? -27.711 -2.361 10.209 1.00 57.28 90 ARG A N 1
ATOM 682 C CA . ARG A 1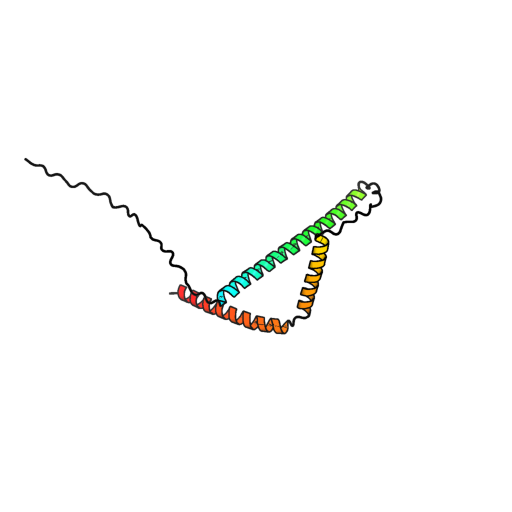 90 ? -27.418 -1.336 9.233 1.00 57.28 90 ARG A CA 1
ATOM 683 C C . ARG A 1 90 ? -26.974 -2.130 8.024 1.00 57.28 90 ARG A C 1
ATOM 685 O O . ARG A 1 90 ? -25.835 -2.583 7.962 1.00 57.28 90 ARG A O 1
ATOM 692 N N . GLU A 1 91 ? -27.901 -2.326 7.098 1.00 54.12 91 GLU A N 1
ATOM 693 C CA . GLU A 1 91 ? -27.579 -2.611 5.715 1.00 54.12 91 GLU A CA 1
ATOM 694 C C . GLU A 1 91 ? -26.669 -1.467 5.268 1.00 54.12 91 GLU A C 1
ATOM 696 O O . GLU A 1 91 ? -27.113 -0.369 4.923 1.00 54.12 91 GLU A O 1
ATOM 701 N N . VAL A 1 92 ? -25.360 -1.676 5.393 1.00 57.03 92 VAL A N 1
ATOM 702 C CA . VAL A 1 92 ? -24.378 -0.833 4.736 1.00 57.03 92 VAL A CA 1
ATOM 703 C C . VAL A 1 92 ? -24.612 -1.127 3.268 1.00 57.03 92 VAL A C 1
ATOM 705 O O . VAL A 1 92 ? -24.167 -2.145 2.751 1.00 57.03 92 VAL A O 1
ATOM 708 N N . ARG A 1 93 ? -25.446 -0.300 2.633 1.00 54.91 93 ARG A N 1
ATOM 709 C CA . ARG A 1 93 ? -25.638 -0.282 1.185 1.00 54.91 93 ARG A CA 1
ATOM 710 C C . ARG A 1 93 ? -24.233 -0.263 0.601 1.00 54.91 93 ARG A C 1
ATOM 712 O O . ARG A 1 93 ? -23.554 0.744 0.791 1.00 54.91 93 ARG A O 1
ATOM 719 N N . GLY A 1 94 ? -23.801 -1.391 0.025 1.00 56.62 94 GLY A N 1
ATOM 720 C CA . GLY A 1 94 ? -22.429 -1.608 -0.430 1.00 56.62 94 GLY A CA 1
ATOM 721 C C . GLY A 1 94 ? -21.959 -0.371 -1.174 1.00 56.62 94 GLY A C 1
ATOM 722 O O . GLY A 1 94 ? -22.531 0.000 -2.202 1.00 56.62 94 GLY A O 1
ATOM 723 N N . GLY A 1 95 ? -21.036 0.356 -0.554 1.00 66.06 95 GLY A N 1
ATOM 724 C CA . GLY A 1 95 ? -20.622 1.651 -1.065 1.00 66.06 95 GLY A CA 1
ATOM 725 C C . GLY A 1 95 ? -19.811 1.444 -2.334 1.00 66.06 95 GLY A C 1
ATOM 726 O O . GLY A 1 95 ? -19.243 0.373 -2.538 1.00 66.06 95 GLY A O 1
ATOM 727 N N . LEU A 1 96 ? -19.647 2.495 -3.144 1.00 64.69 96 LEU A N 1
ATOM 728 C CA . LEU A 1 96 ? -18.685 2.494 -4.261 1.00 64.69 96 LEU A CA 1
ATOM 729 C C . LEU A 1 96 ? -17.299 1.974 -3.831 1.00 64.69 96 LEU A C 1
ATOM 731 O O . LEU A 1 96 ? -16.557 1.436 -4.644 1.00 64.69 96 LEU A O 1
ATOM 735 N N . TRP A 1 97 ? -16.970 2.120 -2.546 1.00 72.06 97 TRP A N 1
ATOM 736 C CA . TRP A 1 97 ? -15.766 1.597 -1.921 1.00 72.06 97 TRP A CA 1
ATOM 737 C C . TRP A 1 97 ? -15.675 0.067 -1.890 1.00 72.06 97 TRP A C 1
ATOM 739 O O . TRP A 1 97 ? -14.608 -0.472 -2.168 1.00 72.06 97 TRP A O 1
ATOM 749 N N . ASP A 1 98 ? -16.769 -0.638 -1.603 1.00 71.50 98 ASP A N 1
ATOM 750 C CA . ASP A 1 98 ? -16.781 -2.105 -1.603 1.00 71.50 98 ASP A CA 1
ATOM 751 C C . ASP A 1 98 ? -16.615 -2.626 -3.035 1.00 71.50 98 ASP A C 1
ATOM 753 O O . ASP A 1 98 ? -15.770 -3.477 -3.295 1.00 71.50 98 ASP A O 1
ATOM 757 N N . THR A 1 99 ? -17.296 -2.000 -4.002 1.00 76.12 99 THR A N 1
ATOM 758 C CA . THR A 1 99 ? -17.109 -2.300 -5.432 1.00 76.12 99 THR A CA 1
ATOM 759 C C . THR A 1 99 ? -15.690 -1.983 -5.913 1.00 76.12 99 THR A C 1
ATOM 761 O O . THR A 1 99 ? -15.120 -2.733 -6.707 1.00 76.12 99 THR A O 1
ATOM 764 N N . ALA A 1 100 ? -15.091 -0.890 -5.435 1.00 73.00 100 ALA A N 1
ATOM 765 C CA . ALA A 1 100 ? -13.709 -0.543 -5.749 1.00 73.00 100 ALA A CA 1
ATOM 766 C C . ALA A 1 100 ? -12.725 -1.557 -5.154 1.00 73.00 100 ALA A C 1
ATOM 768 O O . ALA A 1 100 ? -11.770 -1.942 -5.822 1.00 73.00 100 ALA A O 1
ATOM 769 N N . LYS A 1 101 ? -12.976 -2.032 -3.932 1.00 78.19 101 LYS A N 1
ATOM 770 C CA . LYS A 1 101 ? -12.167 -3.058 -3.271 1.00 78.19 101 LYS A CA 1
ATOM 771 C C . LYS A 1 101 ? -12.249 -4.399 -3.992 1.00 78.19 101 LYS A C 1
ATOM 773 O O . LYS A 1 101 ? -11.214 -5.022 -4.210 1.00 78.19 101 LYS A O 1
ATOM 778 N N . ASP A 1 102 ? -13.441 -4.817 -4.403 1.00 81.44 102 ASP A N 1
ATOM 779 C CA . ASP A 1 102 ? -13.631 -6.062 -5.151 1.00 81.44 102 ASP A CA 1
ATOM 780 C C . ASP A 1 102 ? -12.957 -5.991 -6.521 1.00 81.44 102 ASP A C 1
ATOM 782 O O . ASP A 1 102 ? -12.250 -6.915 -6.929 1.00 81.44 102 ASP A O 1
ATOM 786 N N . ARG A 1 103 ? -13.098 -4.853 -7.210 1.00 79.81 103 ARG A N 1
ATOM 787 C CA . ARG A 1 103 ? -12.435 -4.627 -8.493 1.00 79.81 103 ARG A CA 1
ATOM 788 C C . ARG A 1 103 ? -10.916 -4.598 -8.355 1.00 79.81 103 ARG A C 1
ATOM 790 O O . ARG A 1 103 ? -10.221 -5.226 -9.149 1.00 79.81 103 ARG A O 1
ATOM 797 N N . TRP A 1 104 ? -10.413 -3.930 -7.324 1.00 71.81 104 TRP A N 1
ATOM 798 C CA . TRP A 1 104 ? -8.994 -3.923 -7.002 1.00 71.81 104 TRP A CA 1
ATOM 799 C C . TRP A 1 104 ? -8.486 -5.331 -6.704 1.00 71.81 104 TRP A C 1
ATOM 801 O O . TRP A 1 104 ? -7.441 -5.724 -7.212 1.00 71.81 104 TRP A O 1
ATOM 811 N N . ASN A 1 105 ? -9.203 -6.109 -5.892 1.00 81.38 105 ASN A N 1
ATOM 812 C CA . ASN A 1 105 ? -8.813 -7.477 -5.564 1.00 81.38 105 ASN A CA 1
ATOM 813 C C . ASN A 1 105 ? -8.735 -8.352 -6.815 1.00 81.38 105 ASN A C 1
ATOM 815 O O . ASN A 1 105 ? -7.757 -9.077 -6.975 1.00 81.38 105 ASN A O 1
ATOM 819 N N . ALA A 1 106 ? -9.707 -8.241 -7.722 1.00 80.38 106 ALA A N 1
ATOM 820 C CA . ALA A 1 106 ? -9.688 -8.965 -8.990 1.00 80.38 106 ALA A CA 1
ATOM 821 C C . ALA A 1 106 ? -8.493 -8.554 -9.869 1.00 80.38 106 ALA A C 1
ATOM 823 O O . ALA A 1 106 ? -7.836 -9.394 -10.487 1.00 80.38 106 ALA A O 1
ATOM 824 N N . GLU A 1 107 ? -8.170 -7.261 -9.907 1.00 74.44 107 GLU A N 1
ATOM 825 C CA . GLU A 1 107 ? -7.005 -6.756 -10.631 1.00 74.44 107 GLU A CA 1
ATOM 826 C C . GLU A 1 107 ? -5.692 -7.223 -9.986 1.00 74.44 107 GLU A C 1
ATOM 828 O O . GLU A 1 107 ? -4.763 -7.614 -10.693 1.00 74.44 107 GLU A O 1
ATOM 833 N N . LEU A 1 108 ? -5.611 -7.253 -8.657 1.00 76.38 108 LEU A N 1
ATOM 834 C CA . LEU A 1 108 ? -4.434 -7.702 -7.922 1.00 76.38 108 LEU A CA 1
ATOM 835 C C . LEU A 1 108 ? -4.231 -9.211 -8.072 1.00 76.38 108 LEU A C 1
ATOM 837 O O . LEU A 1 108 ? -3.117 -9.631 -8.368 1.00 76.38 108 LEU A O 1
ATOM 841 N N . GLU A 1 109 ? -5.288 -10.018 -7.969 1.00 78.81 109 GLU A N 1
ATOM 842 C CA . GLU A 1 109 ? -5.236 -11.458 -8.236 1.00 78.81 109 GLU A CA 1
ATOM 843 C C . GLU A 1 109 ? -4.765 -11.734 -9.668 1.00 78.81 109 GLU A C 1
ATOM 845 O O . GLU A 1 109 ? -3.887 -12.569 -9.881 1.00 78.81 109 GLU A O 1
ATOM 850 N N . ASN A 1 110 ? -5.277 -10.990 -10.653 1.00 81.31 110 ASN A N 1
ATOM 851 C CA . ASN A 1 110 ? -4.858 -11.140 -12.043 1.00 81.31 110 ASN A CA 1
ATOM 852 C C . ASN A 1 110 ? -3.384 -10.748 -12.244 1.00 81.31 110 ASN A C 1
ATOM 854 O O . ASN A 1 110 ? -2.653 -11.426 -12.962 1.00 81.31 110 ASN A O 1
ATOM 858 N N . ASN A 1 111 ? -2.917 -9.683 -11.589 1.00 73.06 111 ASN A N 1
ATOM 859 C CA . ASN A 1 111 ? -1.510 -9.287 -11.631 1.00 73.06 111 ASN A CA 1
ATOM 860 C C . ASN A 1 111 ? -0.606 -10.308 -10.928 1.00 73.06 111 ASN A C 1
ATOM 862 O O . ASN A 1 111 ? 0.418 -10.692 -11.485 1.00 73.06 111 ASN A O 1
ATOM 866 N N . VAL A 1 112 ? -0.994 -10.810 -9.756 1.00 79.00 112 VAL A N 1
ATOM 867 C CA . VAL A 1 112 ? -0.253 -11.852 -9.029 1.00 79.00 112 VAL A CA 1
ATOM 868 C C . VAL A 1 112 ? -0.192 -13.136 -9.846 1.00 79.00 112 VAL A C 1
ATOM 870 O O . VAL A 1 112 ? 0.883 -13.709 -9.999 1.00 79.00 112 VAL A O 1
ATOM 873 N N . ARG A 1 113 ? -1.313 -13.557 -10.437 1.00 83.31 113 ARG A N 1
ATOM 874 C CA . ARG A 1 113 ? -1.366 -14.729 -11.313 1.00 83.31 113 ARG A CA 1
ATOM 875 C C . ARG A 1 113 ? -0.448 -14.555 -12.516 1.00 83.31 113 ARG A C 1
ATOM 877 O O . ARG A 1 113 ? 0.321 -15.461 -12.812 1.00 83.31 113 ARG A O 1
ATOM 884 N N . LYS A 1 114 ? -0.455 -13.378 -13.151 1.00 75.62 114 LYS A N 1
ATOM 885 C CA . LYS A 1 114 ? 0.478 -13.053 -14.238 1.00 75.62 114 LYS A CA 1
ATOM 886 C C . LYS A 1 114 ? 1.931 -13.125 -13.779 1.00 75.62 114 LYS A C 1
ATOM 888 O O . LYS A 1 114 ? 2.731 -13.726 -14.484 1.00 75.62 114 LYS A O 1
ATOM 893 N N . LEU A 1 115 ? 2.270 -12.582 -12.611 1.00 78.44 115 LEU A N 1
ATOM 894 C CA . LEU A 1 115 ? 3.625 -12.633 -12.044 1.00 78.44 115 LEU A CA 1
ATOM 895 C C . LEU A 1 115 ? 4.073 -14.063 -11.713 1.00 78.44 115 LEU A C 1
ATOM 897 O O . LEU A 1 115 ? 5.236 -14.401 -11.912 1.00 78.44 115 LEU A O 1
ATOM 901 N N . GLN A 1 116 ? 3.159 -14.913 -11.245 1.00 79.81 116 GLN A N 1
ATOM 902 C CA . GLN A 1 116 ? 3.435 -16.324 -10.973 1.00 79.81 116 GLN A CA 1
ATOM 903 C C . GLN A 1 116 ? 3.649 -17.129 -12.257 1.00 79.81 116 GLN A C 1
ATOM 905 O O . GLN A 1 116 ? 4.540 -17.969 -12.309 1.00 79.81 116 GLN A O 1
ATOM 910 N N . THR A 1 117 ? 2.855 -16.872 -13.299 1.00 86.12 117 THR A N 1
ATOM 911 C CA . THR A 1 117 ? 3.007 -17.536 -14.604 1.00 86.12 117 THR A CA 1
ATOM 912 C C . THR A 1 117 ? 4.114 -16.931 -15.465 1.00 86.12 117 THR A C 1
ATOM 914 O O . THR A 1 117 ? 4.444 -17.486 -16.508 1.00 86.12 117 THR A O 1
ATOM 917 N N . THR A 1 118 ? 4.656 -15.773 -15.078 1.00 84.94 118 THR A N 1
ATOM 918 C CA . THR A 1 118 ? 5.728 -15.118 -15.828 1.00 84.94 118 THR A CA 1
ATOM 919 C C . THR A 1 118 ? 7.023 -15.891 -15.632 1.00 84.94 118 THR A C 1
ATOM 921 O O . THR A 1 118 ? 7.448 -16.149 -14.507 1.00 84.94 118 THR A O 1
ATOM 924 N N . ASP A 1 119 ? 7.665 -16.232 -16.746 1.00 77.25 119 ASP A N 1
ATOM 925 C CA . ASP A 1 119 ? 8.981 -16.856 -16.745 1.00 77.25 119 ASP A CA 1
ATOM 926 C C . ASP A 1 119 ? 10.056 -15.841 -16.318 1.00 77.25 119 ASP A C 1
ATOM 928 O O . ASP A 1 119 ? 10.520 -15.000 -17.096 1.00 77.25 119 ASP A O 1
ATOM 932 N N . TRP A 1 120 ? 10.454 -15.929 -15.050 1.00 85.00 120 TRP A N 1
ATOM 933 C CA . TRP A 1 120 ? 11.489 -15.090 -14.452 1.00 85.00 120 TRP A CA 1
ATOM 934 C C . TRP A 1 120 ? 12.871 -15.301 -15.073 1.00 85.00 120 TRP A C 1
ATOM 936 O O . TRP A 1 120 ? 13.667 -14.361 -15.069 1.00 85.00 120 TRP A O 1
ATOM 946 N N . ASN A 1 121 ? 13.154 -16.469 -15.664 1.00 82.19 121 ASN A N 1
ATOM 947 C CA . ASN A 1 121 ? 14.408 -16.677 -16.387 1.00 82.19 121 ASN A CA 1
ATOM 948 C C . ASN A 1 121 ? 14.433 -15.818 -17.650 1.00 82.19 121 ASN A C 1
ATOM 950 O O . ASN A 1 121 ? 15.382 -15.066 -17.860 1.00 82.19 121 ASN A O 1
ATOM 954 N N . ALA A 1 122 ? 13.368 -15.848 -18.454 1.00 81.69 122 ALA A N 1
ATOM 955 C CA . ALA A 1 122 ? 13.268 -15.021 -19.657 1.00 81.69 122 ALA A CA 1
ATOM 956 C C . ALA A 1 122 ? 13.328 -13.514 -19.345 1.00 81.69 122 ALA A C 1
ATOM 958 O O . ALA A 1 122 ? 13.974 -12.749 -20.068 1.00 81.69 122 ALA A O 1
ATOM 959 N N . VAL A 1 123 ? 12.686 -13.079 -18.256 1.00 82.25 123 VAL A N 1
ATOM 960 C CA . VAL A 1 123 ? 12.743 -11.683 -17.791 1.00 82.25 123 VAL A CA 1
ATOM 961 C C . VAL A 1 123 ? 14.156 -11.305 -17.346 1.00 82.25 123 VAL A C 1
ATOM 963 O O . VAL A 1 123 ? 14.643 -10.240 -17.722 1.00 82.25 123 VAL A O 1
ATOM 966 N N . ARG A 1 124 ? 14.840 -12.184 -16.606 1.00 79.19 124 ARG A N 1
ATOM 967 C CA . ARG A 1 124 ? 16.225 -11.985 -16.167 1.00 79.19 124 ARG A CA 1
ATOM 968 C C . ARG A 1 124 ? 17.173 -11.833 -17.352 1.00 79.19 124 ARG A C 1
ATOM 970 O O . ARG A 1 124 ? 17.914 -10.862 -17.373 1.00 79.19 124 ARG A O 1
ATOM 977 N N . TYR A 1 125 ? 17.103 -12.700 -18.362 1.00 81.25 125 TYR A N 1
ATOM 978 C CA . TYR A 1 125 ? 17.961 -12.582 -19.550 1.00 81.25 125 TYR A CA 1
ATOM 979 C C . TYR A 1 125 ? 17.765 -11.247 -20.279 1.00 81.25 125 TYR A C 1
ATOM 981 O O . TYR A 1 125 ? 18.729 -10.587 -20.660 1.00 81.25 125 TYR A O 1
ATOM 989 N N . ARG A 1 126 ? 16.511 -10.796 -20.419 1.00 79.31 126 ARG A N 1
ATOM 990 C CA . ARG A 1 126 ? 16.200 -9.488 -21.022 1.00 79.31 126 ARG A CA 1
ATOM 991 C C . ARG A 1 126 ? 16.675 -8.324 -20.155 1.00 79.31 126 ARG A C 1
ATOM 993 O O . ARG A 1 126 ? 17.076 -7.293 -20.687 1.00 79.31 126 ARG A O 1
ATOM 1000 N N . LEU A 1 127 ? 16.621 -8.466 -18.833 1.00 79.75 127 LEU A N 1
ATOM 1001 C CA . LEU A 1 127 ? 17.176 -7.484 -17.907 1.00 79.75 127 LEU A CA 1
ATOM 1002 C C . LEU A 1 127 ? 18.702 -7.441 -17.983 1.00 79.75 127 LEU A C 1
ATOM 1004 O O . LEU A 1 127 ? 19.243 -6.349 -18.033 1.00 79.75 127 LEU A O 1
ATOM 1008 N N . GLU A 1 128 ? 19.394 -8.576 -18.045 1.00 83.12 128 GLU A N 1
ATOM 1009 C CA . GLU A 1 128 ? 20.859 -8.628 -18.142 1.00 83.12 128 GLU A CA 1
ATOM 1010 C C . GLU A 1 128 ? 21.376 -7.953 -19.422 1.00 83.12 128 GLU A C 1
ATOM 1012 O O . GLU A 1 128 ? 22.314 -7.156 -19.365 1.00 83.12 128 GLU A O 1
ATOM 1017 N N . GLU A 1 129 ? 20.713 -8.171 -2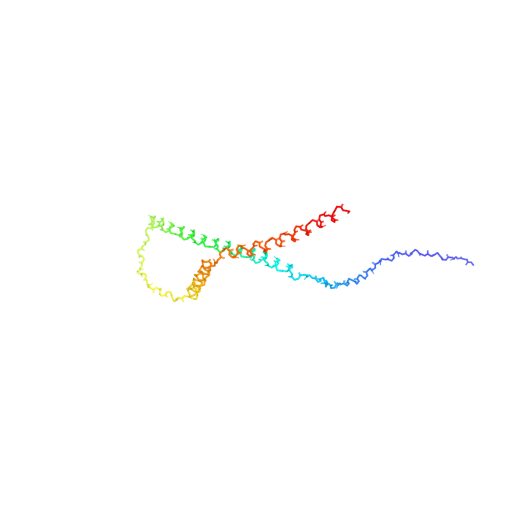0.559 1.00 77.44 129 GLU A N 1
ATOM 1018 C CA . GLU A 1 129 ? 21.038 -7.512 -21.832 1.00 77.44 129 GLU A CA 1
ATOM 1019 C C . GLU A 1 129 ? 20.803 -5.987 -21.767 1.00 77.44 129 GLU A C 1
ATOM 1021 O O . GLU A 1 129 ? 21.649 -5.169 -22.139 1.00 77.44 129 GLU A O 1
ATOM 1026 N N . ASN A 1 130 ? 19.657 -5.567 -21.228 1.00 76.88 130 ASN A N 1
ATOM 1027 C CA . ASN A 1 130 ? 19.310 -4.148 -21.161 1.00 76.88 130 ASN A CA 1
ATOM 1028 C C . ASN A 1 130 ? 20.147 -3.397 -20.116 1.00 76.88 130 ASN A C 1
ATOM 1030 O O . ASN A 1 130 ? 20.621 -2.296 -20.386 1.00 76.88 130 ASN A O 1
ATOM 1034 N N . VAL A 1 131 ? 20.379 -3.993 -18.946 1.00 79.81 131 VAL A N 1
ATOM 1035 C CA . VAL A 1 131 ? 21.205 -3.410 -17.883 1.00 79.81 131 VAL A CA 1
ATOM 1036 C C . VAL A 1 131 ? 22.656 -3.314 -18.336 1.00 79.81 131 VAL A C 1
ATOM 1038 O O . VAL A 1 131 ? 23.249 -2.256 -18.162 1.00 79.81 131 VAL A O 1
ATOM 1041 N N . SER A 1 132 ? 23.220 -4.346 -18.970 1.00 74.75 132 SER A N 1
ATOM 1042 C CA . SER A 1 132 ? 24.605 -4.289 -19.463 1.00 74.75 132 SER A CA 1
ATOM 1043 C C . SER A 1 132 ? 24.788 -3.226 -20.549 1.00 74.75 132 SER A C 1
ATOM 1045 O O . SER A 1 132 ? 25.747 -2.453 -20.498 1.00 74.75 132 SER A O 1
ATOM 1047 N N . SER A 1 133 ? 23.843 -3.111 -21.487 1.00 75.00 133 SER A N 1
ATOM 1048 C CA . SER A 1 133 ? 23.912 -2.107 -22.555 1.00 75.00 133 SER A CA 1
ATOM 1049 C C . SER A 1 133 ? 23.782 -0.668 -22.037 1.00 75.00 133 SER A C 1
ATOM 1051 O O . SER A 1 133 ? 24.449 0.235 -22.548 1.00 75.00 133 SER A O 1
ATOM 1053 N N . VAL A 1 134 ? 22.965 -0.444 -21.004 1.00 79.25 134 VAL A N 1
ATOM 1054 C CA . VAL A 1 134 ? 22.798 0.865 -20.357 1.00 79.25 134 VAL A CA 1
ATOM 1055 C C . VAL A 1 134 ? 23.984 1.187 -19.448 1.00 79.25 134 VAL A C 1
ATOM 1057 O O . VAL A 1 134 ? 24.487 2.307 -19.490 1.00 79.25 134 VAL A O 1
ATOM 1060 N N . TRP A 1 135 ? 24.474 0.212 -18.681 1.00 78.56 135 TRP A N 1
ATOM 1061 C CA . TRP A 1 135 ? 25.623 0.366 -17.788 1.00 78.56 135 TRP A CA 1
ATOM 1062 C C . TRP A 1 135 ? 26.903 0.675 -18.562 1.00 78.56 135 TRP A C 1
ATOM 1064 O O . TRP A 1 135 ? 27.602 1.625 -18.220 1.00 78.56 135 TRP A O 1
ATOM 1074 N N . ARG A 1 136 ? 27.167 -0.054 -19.657 1.00 77.94 136 ARG A N 1
ATOM 1075 C CA . ARG A 1 136 ? 28.318 0.207 -20.532 1.00 77.94 136 ARG A CA 1
ATOM 1076 C C . ARG A 1 136 ? 28.280 1.627 -21.096 1.00 77.94 136 ARG A C 1
ATOM 1078 O O . ARG A 1 136 ? 29.260 2.348 -20.979 1.00 77.94 136 ARG A O 1
ATOM 1085 N N . ARG A 1 137 ? 27.126 2.066 -21.608 1.00 75.88 137 ARG A N 1
ATOM 1086 C CA . ARG A 1 137 ? 26.953 3.428 -22.145 1.00 75.88 137 ARG A CA 1
ATOM 1087 C C . ARG A 1 137 ? 27.074 4.520 -21.080 1.00 75.88 137 ARG A C 1
ATOM 1089 O O . ARG A 1 137 ? 27.526 5.617 -21.387 1.00 75.88 137 ARG A O 1
ATOM 1096 N N . ALA A 1 138 ? 26.640 4.252 -19.850 1.00 77.75 138 ALA A N 1
ATOM 1097 C CA . ALA A 1 138 ? 26.765 5.198 -18.746 1.00 77.75 138 ALA A CA 1
ATOM 1098 C C . ALA A 1 138 ? 28.219 5.333 -18.266 1.00 77.75 138 ALA A C 1
ATOM 1100 O O . ALA A 1 138 ? 28.650 6.447 -17.979 1.00 77.75 138 ALA A O 1
ATOM 1101 N N . PHE A 1 139 ? 28.973 4.228 -18.222 1.00 78.44 139 PHE A N 1
ATOM 1102 C CA . PHE A 1 139 ? 30.392 4.230 -17.856 1.00 78.44 139 PHE A CA 1
ATOM 1103 C C . PHE A 1 139 ? 31.282 4.839 -18.941 1.00 78.44 139 PHE A C 1
ATOM 1105 O O . PHE A 1 139 ? 32.074 5.715 -18.616 1.00 78.44 139 PHE A O 1
ATOM 1112 N N . GLU A 1 140 ? 31.089 4.475 -20.214 1.00 74.75 140 GLU A N 1
ATOM 1113 C CA . GLU A 1 140 ? 31.813 5.085 -21.346 1.00 74.75 140 GLU A CA 1
ATOM 1114 C C . GLU A 1 140 ? 31.625 6.612 -21.358 1.00 74.75 140 GLU A C 1
ATOM 1116 O O . GLU A 1 140 ? 32.587 7.371 -21.428 1.00 74.75 140 GLU A O 1
ATOM 1121 N N . LYS A 1 141 ? 30.388 7.086 -21.156 1.00 67.06 141 LYS A N 1
ATOM 1122 C CA . LYS A 1 141 ? 30.092 8.524 -21.092 1.00 67.06 141 LYS A CA 1
ATOM 1123 C C . LYS A 1 141 ? 30.643 9.209 -19.832 1.00 67.06 141 LYS A C 1
ATOM 1125 O O . LYS A 1 141 ? 30.929 10.403 -19.859 1.00 67.06 141 LYS A O 1
ATOM 1130 N N . GLY A 1 142 ? 30.764 8.486 -18.719 1.00 64.12 142 GLY A N 1
ATOM 1131 C CA . GLY A 1 142 ? 31.376 8.996 -17.490 1.00 64.12 142 GLY A CA 1
ATOM 1132 C C . GLY A 1 142 ? 32.890 9.175 -17.619 1.00 64.12 142 GLY A C 1
ATOM 1133 O O . GLY A 1 142 ? 33.436 10.142 -17.091 1.00 64.12 142 GLY A O 1
ATOM 1134 N N . GLU A 1 143 ? 33.552 8.284 -18.357 1.00 63.53 143 GLU A N 1
ATOM 1135 C CA . GLU A 1 143 ? 34.996 8.322 -18.603 1.00 63.53 143 GLU A CA 1
ATOM 1136 C C . GLU A 1 143 ? 35.379 9.451 -19.576 1.00 63.53 143 GLU A C 1
ATOM 1138 O O . GLU A 1 143 ? 36.336 10.183 -19.326 1.00 63.53 143 GLU A O 1
ATOM 1143 N N . GLU A 1 144 ? 34.562 9.693 -20.607 1.00 58.94 144 GLU A N 1
ATOM 1144 C CA . GLU A 1 144 ? 34.713 10.841 -21.512 1.00 58.94 144 GLU A CA 1
ATOM 1145 C C . GLU A 1 144 ? 34.622 12.180 -20.755 1.00 58.94 144 GLU A C 1
ATOM 1147 O O . GLU A 1 144 ? 35.495 13.034 -20.905 1.00 58.94 144 GLU A O 1
ATOM 1152 N N . VAL A 1 145 ? 33.638 12.343 -19.861 1.00 57.56 145 VAL A N 1
ATOM 1153 C CA . VAL A 1 145 ? 33.461 13.572 -19.059 1.00 57.56 145 VAL A CA 1
ATOM 1154 C C . VAL A 1 145 ? 34.562 13.743 -18.002 1.00 57.56 145 VAL A C 1
ATOM 1156 O O . VAL A 1 145 ? 34.966 14.870 -17.716 1.00 57.56 145 VAL A O 1
ATOM 1159 N N . ALA A 1 146 ? 35.079 12.649 -17.437 1.00 55.72 146 ALA A N 1
ATOM 1160 C CA . ALA A 1 146 ? 36.210 12.692 -16.510 1.00 55.72 146 ALA A CA 1
ATOM 1161 C C . ALA A 1 146 ? 37.527 13.066 -17.215 1.00 55.72 146 ALA A C 1
ATOM 1163 O O . ALA A 1 146 ? 38.347 13.783 -16.642 1.00 55.72 146 ALA A O 1
ATOM 1164 N N . SER A 1 147 ? 37.716 12.630 -18.465 1.00 56.84 147 SER A N 1
ATOM 1165 C CA . SER A 1 147 ? 38.893 12.980 -19.270 1.00 56.84 147 SER A CA 1
ATOM 1166 C C . SER A 1 147 ? 38.886 14.440 -19.749 1.00 56.84 147 SER A C 1
ATOM 1168 O O . SER A 1 147 ? 39.941 15.070 -19.796 1.00 56.84 147 SER A O 1
ATOM 1170 N N . ASP A 1 148 ? 37.703 15.010 -20.006 1.00 53.09 148 ASP A N 1
ATOM 1171 C CA . ASP A 1 148 ? 37.527 16.405 -20.442 1.00 53.09 148 ASP A CA 1
ATOM 1172 C C . ASP A 1 148 ? 37.694 17.416 -19.284 1.00 53.09 148 ASP A C 1
ATOM 1174 O O . ASP A 1 148 ? 38.018 18.579 -19.498 1.00 53.09 148 ASP A O 1
ATOM 1178 N N . GLN A 1 149 ? 37.538 16.970 -18.030 1.00 52.62 149 GLN A N 1
ATOM 1179 C CA . GLN A 1 149 ? 37.839 17.756 -16.819 1.00 52.62 149 GLN A CA 1
ATOM 1180 C C . GLN A 1 149 ? 39.335 17.761 -16.444 1.00 52.62 149 GLN A C 1
ATOM 1182 O O . GLN A 1 149 ? 39.745 18.525 -15.572 1.00 52.62 149 GLN A O 1
ATOM 1187 N N . SER A 1 150 ? 40.151 16.907 -17.071 1.00 50.66 150 SER A N 1
ATOM 1188 C CA . SER A 1 150 ? 41.583 16.744 -16.778 1.00 50.66 150 SER A CA 1
ATOM 1189 C C . SER A 1 150 ? 42.503 17.516 -17.743 1.00 50.66 150 SER A C 1
ATOM 1191 O O . SER A 1 150 ? 43.724 17.338 -17.674 1.00 50.66 150 SER A O 1
ATOM 1193 N N . LYS A 1 151 ? 41.959 18.336 -18.650 1.00 43.28 151 LYS A N 1
ATOM 1194 C CA . LYS A 1 151 ? 42.724 19.064 -19.672 1.00 43.28 151 LYS A CA 1
ATOM 1195 C C . LYS A 1 151 ? 42.659 20.578 -19.504 1.00 43.28 151 LYS A C 1
ATOM 1197 O O . LYS A 1 151 ? 41.573 21.090 -19.165 1.00 43.28 151 LYS A O 1
#

InterPro domains:
  IPR031463 MICOS complex subunit Mic12 [PF17050] (65-120)

Secondary structure (DSSP, 8-state):
----PPPPPPPP-------------------THHHHHHHHHHHHHHHHHHHHHHHHHHHHHHHHHHHHHHHHHHHHHHSPPP-PPP---------HHHHHHHHHHHHHHHHHHHHHHS-HHHHHHHHHHHHHHHHHHHHHHHHHHHHHTT-

pLDDT: mean 70.03, std 15.37, range [38.78, 92.06]

Sequence (151 aa):
MFPKQRPTPQPPAMGFTTGLVCPTQYTGSTHTNGAIIQLGGFTLTSAIVYFSLELHTRNRVHQASLLRQQALILQNTVNPQPALPPPVSREVRGGLWDTAKDRWNAELENNVRKLQTTDWNAVRYRLEENVSSVWRRAFEKGEEVASDQSK

Foldseek 3Di:
DDDDDDDDDDDDPDDPPPPPPDPPPPPPPPDPVVVVVVVVVVVVVVVVVVVVVVVVVVVVVVVVVVVVVVVVVVCCVVPNDPDDDDPPPPPPVCDVVNVVVVVVVVVVVVVVVCVVPDDPVVVVVVCVVVVVVVVVVVVVVVVVVVVVVVD